Protein AF-A0AB37HTM0-F1 (afdb_monomer)

Organism: NCBI:txid1750

Structure (mmCIF, N/CA/C/O backbone):
data_AF-A0AB37HTM0-F1
#
_entry.id   AF-A0AB37HTM0-F1
#
loop_
_atom_site.group_PDB
_atom_site.id
_atom_site.type_symbol
_atom_site.label_atom_id
_atom_site.label_alt_id
_atom_site.label_comp_id
_atom_site.label_asym_id
_atom_site.label_entity_id
_atom_site.label_seq_id
_atom_site.pdbx_PDB_ins_code
_atom_site.Cartn_x
_atom_site.Cartn_y
_atom_site.Cartn_z
_atom_site.occupancy
_atom_site.B_iso_or_equiv
_atom_site.auth_seq_id
_atom_site.auth_comp_id
_atom_site.auth_asym_id
_atom_site.auth_atom_id
_atom_site.pdbx_PDB_model_num
ATOM 1 N N . MET A 1 1 ? 17.104 1.243 -35.099 1.00 54.41 1 MET A N 1
ATOM 2 C CA . MET A 1 1 ? 17.079 0.557 -33.785 1.00 54.41 1 MET A CA 1
ATOM 3 C C . MET A 1 1 ? 17.351 1.491 -32.599 1.00 54.41 1 MET A C 1
ATOM 5 O O . MET A 1 1 ? 16.660 1.354 -31.604 1.00 54.41 1 MET A O 1
ATOM 9 N N . ALA A 1 2 ? 18.250 2.485 -32.685 1.00 57.56 2 ALA A N 1
ATOM 10 C CA . ALA A 1 2 ? 18.514 3.414 -31.568 1.00 57.56 2 ALA A CA 1
ATOM 11 C C . ALA A 1 2 ? 17.312 4.294 -31.134 1.00 57.56 2 ALA A C 1
ATOM 13 O O . ALA A 1 2 ? 17.146 4.562 -29.949 1.00 57.56 2 ALA A O 1
ATOM 14 N N . GLY A 1 3 ? 16.449 4.717 -32.070 1.00 53.38 3 GLY A N 1
ATOM 15 C CA . GLY A 1 3 ? 15.255 5.520 -31.753 1.00 53.38 3 GLY A CA 1
ATOM 16 C C . GLY A 1 3 ? 14.192 4.753 -30.958 1.00 53.38 3 GLY A C 1
ATOM 17 O O . GLY A 1 3 ? 13.680 5.259 -29.968 1.00 53.38 3 GLY A O 1
ATOM 18 N N . THR A 1 4 ? 13.921 3.503 -31.339 1.00 53.78 4 THR A N 1
ATOM 19 C CA . THR A 1 4 ? 12.966 2.622 -30.648 1.00 53.78 4 THR A CA 1
ATOM 20 C C . THR A 1 4 ? 13.422 2.295 -29.225 1.00 53.78 4 THR A C 1
ATOM 22 O O . THR A 1 4 ? 12.624 2.383 -28.302 1.00 53.78 4 THR A O 1
ATOM 25 N N . VAL A 1 5 ? 14.716 2.008 -29.023 1.00 56.84 5 VAL A N 1
ATOM 26 C CA . VAL A 1 5 ? 15.286 1.746 -27.686 1.00 56.84 5 VAL A CA 1
ATOM 27 C C . VAL A 1 5 ? 15.123 2.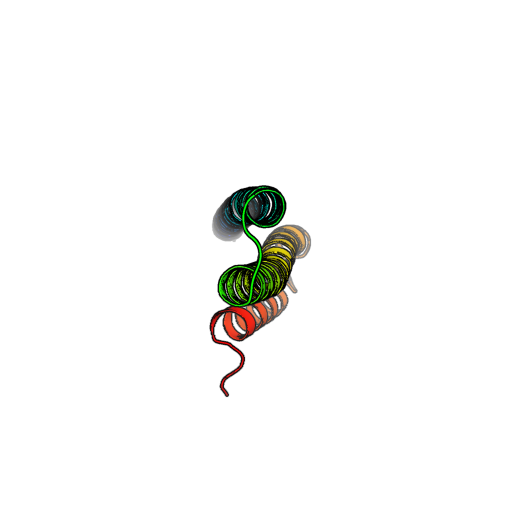956 -26.760 1.00 56.84 5 VAL A C 1
ATOM 29 O O . VAL A 1 5 ? 14.723 2.801 -25.610 1.00 56.84 5 VAL A O 1
ATOM 32 N N . ARG A 1 6 ? 15.355 4.172 -27.272 1.00 57.03 6 ARG A N 1
ATOM 33 C CA . ARG A 1 6 ? 15.219 5.413 -26.495 1.00 57.03 6 ARG A CA 1
ATOM 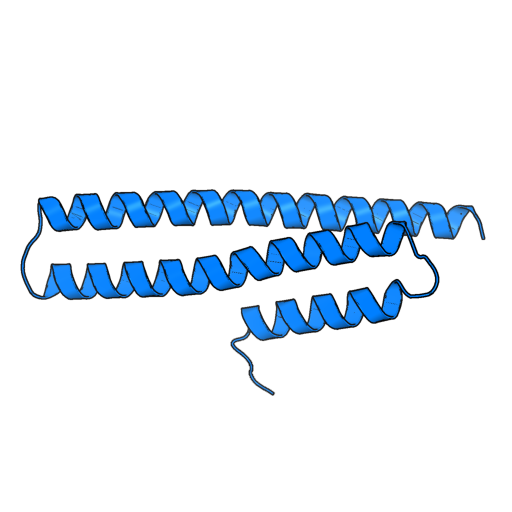34 C C . ARG A 1 6 ? 13.770 5.711 -26.089 1.00 57.03 6 ARG A C 1
ATOM 36 O O . ARG A 1 6 ? 13.539 6.180 -24.980 1.00 57.03 6 ARG A O 1
ATOM 43 N N . ILE A 1 7 ? 12.807 5.436 -26.973 1.00 58.84 7 ILE A N 1
ATOM 44 C CA . ILE A 1 7 ? 11.370 5.603 -26.689 1.00 58.84 7 ILE A CA 1
ATOM 45 C C . ILE A 1 7 ? 10.920 4.616 -25.603 1.00 58.84 7 ILE A C 1
ATOM 47 O O . ILE A 1 7 ? 10.209 5.008 -24.681 1.00 58.84 7 ILE A O 1
ATOM 51 N N . VAL A 1 8 ? 11.380 3.362 -25.674 1.00 64.31 8 VAL A N 1
ATOM 52 C CA . VAL A 1 8 ? 11.065 2.336 -24.668 1.00 64.31 8 VAL A CA 1
ATOM 53 C C . VAL A 1 8 ? 11.650 2.703 -23.302 1.00 64.31 8 VAL A C 1
ATOM 55 O O . VAL A 1 8 ? 10.916 2.676 -22.321 1.00 64.31 8 VAL A O 1
ATOM 58 N N . GLN A 1 9 ? 12.916 3.130 -23.228 1.00 65.44 9 GLN A N 1
ATOM 59 C CA . GLN A 1 9 ? 13.524 3.602 -21.972 1.00 65.44 9 GLN A CA 1
ATOM 60 C C . GLN A 1 9 ? 12.742 4.780 -21.365 1.00 65.44 9 GLN A C 1
ATOM 62 O O . GLN A 1 9 ? 12.329 4.724 -20.212 1.00 65.44 9 GLN A O 1
ATOM 67 N N . GLY A 1 10 ? 12.401 5.799 -22.164 1.00 72.06 10 GLY A N 1
ATOM 68 C CA . GLY A 1 10 ? 11.596 6.929 -21.683 1.00 72.06 10 GLY A CA 1
ATOM 69 C C . GLY A 1 10 ? 10.241 6.521 -21.081 1.00 72.06 10 GLY A C 1
ATOM 70 O O . GLY A 1 10 ? 9.838 7.069 -20.055 1.00 72.06 10 GLY A O 1
ATOM 71 N N . GLY A 1 11 ? 9.560 5.536 -21.677 1.00 77.81 11 GLY A N 1
ATOM 72 C CA . GLY A 1 11 ? 8.302 4.997 -21.151 1.00 77.81 11 GLY A CA 1
ATOM 73 C C . GLY A 1 11 ? 8.468 4.203 -19.850 1.00 77.81 11 GLY A C 1
ATOM 74 O O . GLY A 1 11 ? 7.654 4.350 -18.939 1.00 77.81 11 GLY A O 1
ATOM 75 N N . LEU A 1 12 ? 9.537 3.408 -19.732 1.00 79.19 12 LEU A N 1
ATOM 76 C CA . LEU A 1 12 ? 9.838 2.634 -18.521 1.00 79.19 12 LEU A CA 1
ATOM 77 C C . LEU A 1 12 ? 10.158 3.537 -17.337 1.00 79.19 12 LEU A C 1
ATOM 79 O O . LEU A 1 12 ? 9.606 3.342 -16.253 1.00 79.19 12 LEU A O 1
ATOM 83 N N . LYS A 1 13 ? 10.980 4.567 -17.557 1.00 83.00 13 LYS A N 1
ATOM 84 C CA . LYS A 1 13 ? 11.264 5.574 -16.539 1.00 83.00 13 LYS A CA 1
ATOM 85 C C . LYS A 1 13 ? 9.995 6.275 -16.058 1.00 83.00 13 LYS A C 1
ATOM 87 O O . LYS A 1 13 ? 9.773 6.358 -14.853 1.00 83.00 13 LYS A O 1
ATOM 92 N N . ALA A 1 14 ? 9.150 6.738 -16.981 1.00 85.12 14 ALA A N 1
ATOM 93 C CA . ALA A 1 14 ? 7.896 7.402 -16.629 1.00 85.12 14 ALA A CA 1
ATOM 94 C C . ALA A 1 14 ? 6.962 6.485 -15.818 1.00 85.12 14 ALA A C 1
ATOM 96 O O . ALA A 1 14 ? 6.398 6.916 -14.815 1.00 85.12 14 ALA A O 1
ATOM 97 N N . GLY A 1 15 ? 6.843 5.209 -16.203 1.00 83.00 15 GLY A N 1
ATOM 98 C CA . GLY A 1 15 ? 6.055 4.222 -15.459 1.00 83.00 15 GLY A CA 1
ATOM 99 C C . GLY A 1 15 ? 6.617 3.928 -14.064 1.00 83.00 15 GLY A C 1
ATOM 100 O O . GLY A 1 15 ? 5.859 3.838 -13.098 1.00 83.00 15 GLY A O 1
ATOM 101 N N . SER A 1 16 ? 7.943 3.831 -13.939 1.00 87.94 16 SER A N 1
ATOM 102 C CA . SER A 1 16 ? 8.635 3.685 -12.653 1.00 87.94 16 SER A CA 1
ATOM 103 C C . SER A 1 16 ? 8.344 4.871 -11.733 1.00 87.94 16 SER A C 1
ATOM 105 O O . SER A 1 16 ? 7.972 4.681 -10.577 1.00 87.94 16 SER A O 1
ATOM 107 N N . ASP A 1 17 ? 8.496 6.091 -12.251 1.00 89.06 17 ASP A N 1
ATOM 108 C CA . ASP A 1 17 ? 8.327 7.319 -11.476 1.00 89.06 17 ASP A CA 1
ATOM 109 C C . ASP A 1 17 ? 6.864 7.471 -11.007 1.00 89.06 17 ASP A C 1
ATOM 111 O O . ASP A 1 17 ? 6.630 7.728 -9.827 1.00 89.06 17 ASP A O 1
ATOM 115 N N . ALA A 1 18 ? 5.884 7.184 -11.873 1.00 90.06 18 ALA A N 1
ATOM 116 C CA . ALA A 1 18 ? 4.463 7.166 -11.506 1.00 90.06 18 ALA A CA 1
ATOM 117 C C . ALA A 1 18 ? 4.131 6.088 -10.455 1.00 90.06 18 ALA A C 1
ATOM 119 O O . ALA A 1 18 ? 3.357 6.318 -9.527 1.00 90.06 18 ALA A O 1
ATOM 120 N N . THR A 1 19 ? 4.745 4.906 -10.560 1.00 89.62 19 THR A N 1
ATOM 121 C CA . THR A 1 19 ? 4.563 3.835 -9.567 1.00 89.62 19 THR A CA 1
ATOM 122 C C . THR A 1 19 ? 5.144 4.237 -8.208 1.00 89.62 19 THR A C 1
ATOM 124 O O . THR A 1 19 ? 4.557 3.950 -7.164 1.00 89.62 19 THR A O 1
ATOM 127 N N . LEU A 1 20 ? 6.288 4.924 -8.207 1.00 92.56 20 LEU A N 1
ATOM 128 C CA . LEU A 1 20 ? 6.908 5.439 -6.990 1.00 92.56 20 LEU A CA 1
ATOM 129 C C . LEU A 1 20 ? 6.077 6.564 -6.351 1.00 92.56 20 LEU A C 1
ATOM 131 O O . LEU A 1 20 ? 6.001 6.649 -5.126 1.00 92.56 20 LEU A O 1
ATOM 135 N N . GLU A 1 21 ? 5.436 7.409 -7.155 1.00 93.88 21 GLU A N 1
ATOM 136 C CA . GLU A 1 21 ? 4.485 8.413 -6.670 1.00 93.88 21 GLU A CA 1
ATOM 137 C C . GLU A 1 21 ? 3.297 7.754 -5.957 1.00 93.88 21 GLU A C 1
ATOM 139 O O . GLU A 1 21 ? 3.029 8.081 -4.800 1.00 93.88 21 GLU A O 1
ATOM 144 N N . ALA A 1 22 ? 2.681 6.741 -6.576 1.00 91.31 22 ALA A N 1
ATOM 145 C CA . ALA A 1 22 ? 1.608 5.964 -5.955 1.00 91.31 22 ALA A CA 1
ATOM 146 C C . ALA A 1 22 ? 2.059 5.279 -4.649 1.00 91.31 22 ALA A C 1
ATOM 148 O O . ALA A 1 22 ? 1.323 5.265 -3.662 1.00 91.31 22 ALA A O 1
ATOM 149 N N . TYR A 1 23 ? 3.292 4.757 -4.602 1.00 94.00 23 TYR A N 1
ATOM 150 C CA . TYR A 1 23 ? 3.884 4.227 -3.368 1.00 94.00 23 TYR A CA 1
ATOM 151 C C . TYR A 1 23 ? 3.964 5.293 -2.262 1.00 94.00 23 TYR A C 1
ATOM 153 O O . TYR A 1 23 ? 3.625 5.048 -1.100 1.00 94.00 23 TYR A O 1
ATOM 161 N N . ASN A 1 24 ? 4.411 6.504 -2.595 1.00 95.56 24 ASN A N 1
ATOM 162 C CA . ASN A 1 24 ? 4.530 7.582 -1.616 1.00 95.56 24 ASN A CA 1
ATOM 163 C C . ASN A 1 24 ? 3.155 8.029 -1.096 1.00 95.56 24 ASN A C 1
ATOM 165 O O . ASN A 1 24 ? 3.005 8.258 0.106 1.00 95.56 24 ASN A O 1
ATOM 169 N N . GLU A 1 25 ? 2.149 8.094 -1.969 1.00 95.06 25 GLU A N 1
ATOM 170 C CA . GLU A 1 25 ? 0.768 8.422 -1.605 1.00 95.06 25 GLU A CA 1
ATOM 171 C C . GLU A 1 25 ? 0.174 7.382 -0.643 1.00 95.06 25 GLU A C 1
ATOM 173 O O . GLU A 1 25 ? -0.266 7.724 0.460 1.00 95.06 25 GLU A O 1
ATOM 178 N N . VAL A 1 26 ? 0.251 6.091 -0.992 1.00 93.94 26 VAL A N 1
ATOM 179 C CA . VAL A 1 26 ? -0.235 4.998 -0.131 1.00 93.94 26 VAL A CA 1
ATOM 180 C C . VAL A 1 26 ? 0.517 4.975 1.203 1.00 93.94 26 VAL A C 1
ATOM 182 O O . VAL A 1 26 ? -0.103 4.812 2.255 1.00 93.94 26 VAL A O 1
ATOM 185 N N . SER A 1 27 ? 1.831 5.223 1.201 1.00 96.19 27 SER A N 1
ATOM 186 C CA . SER A 1 27 ? 2.626 5.371 2.431 1.00 96.19 27 SER A CA 1
ATOM 187 C C . SER A 1 27 ? 2.109 6.496 3.334 1.00 96.19 27 SER A C 1
ATOM 189 O O . SER A 1 27 ? 2.095 6.355 4.559 1.00 96.19 27 SER A O 1
ATOM 191 N N . GLY A 1 28 ? 1.692 7.619 2.743 1.00 96.88 28 GLY A N 1
ATOM 192 C CA . GLY A 1 28 ? 1.077 8.736 3.458 1.00 96.88 28 GLY A CA 1
ATOM 193 C C . GLY A 1 28 ? -0.247 8.337 4.106 1.00 96.88 28 GLY A C 1
ATOM 194 O O . GLY A 1 28 ? -0.449 8.580 5.298 1.00 96.88 28 GLY A O 1
ATOM 195 N N . HIS A 1 29 ? -1.112 7.646 3.362 1.00 95.81 29 HIS A N 1
ATOM 196 C CA . HIS A 1 29 ? -2.384 7.149 3.888 1.00 95.81 29 HIS A CA 1
ATOM 197 C C . HIS A 1 29 ? -2.202 6.120 5.007 1.00 95.81 29 HIS A C 1
ATOM 199 O O . HIS A 1 29 ? -2.917 6.195 6.005 1.00 95.81 29 HIS A O 1
ATOM 205 N N . ILE A 1 30 ? -1.226 5.210 4.892 1.00 96.94 30 ILE A N 1
ATOM 206 C CA . ILE A 1 30 ? -0.897 4.238 5.948 1.00 96.94 30 ILE A CA 1
ATOM 207 C C . ILE A 1 30 ? -0.611 4.953 7.268 1.00 96.94 30 ILE A C 1
ATOM 209 O O . ILE A 1 30 ? -1.231 4.646 8.286 1.00 96.94 30 ILE A O 1
ATOM 213 N N . LYS A 1 31 ? 0.272 5.957 7.236 1.00 96.81 31 LYS A N 1
ATOM 214 C CA . LYS A 1 31 ? 0.609 6.762 8.418 1.00 96.81 31 LYS A CA 1
ATOM 215 C C . LYS A 1 31 ? -0.606 7.513 8.965 1.00 96.81 31 LYS A C 1
ATOM 217 O O . LYS A 1 31 ? -0.791 7.575 10.177 1.00 96.81 31 LYS A O 1
ATOM 222 N N . GLY A 1 32 ? -1.439 8.068 8.082 1.00 96.62 32 GLY A N 1
ATOM 223 C CA . GLY A 1 32 ? -2.644 8.805 8.463 1.00 96.62 32 GLY A CA 1
ATOM 224 C C . GLY A 1 32 ? -3.680 7.938 9.182 1.00 96.62 32 GLY A C 1
ATOM 225 O O . GLY A 1 32 ? -4.217 8.349 10.213 1.00 96.62 32 GLY A O 1
ATOM 226 N N . VAL A 1 33 ? -3.938 6.728 8.679 1.00 95.50 33 VAL A N 1
ATOM 227 C CA . VAL A 1 33 ? -4.869 5.784 9.316 1.00 95.50 33 VAL A CA 1
ATOM 228 C C . VAL A 1 33 ? -4.294 5.233 10.615 1.00 95.50 33 VAL A C 1
ATOM 230 O O . VAL A 1 33 ? -5.035 5.146 11.590 1.00 95.50 33 VAL A O 1
ATOM 233 N N . ASP A 1 34 ? -2.996 4.922 10.674 1.00 95.69 34 ASP A N 1
ATOM 234 C CA . ASP A 1 34 ? -2.362 4.449 11.909 1.00 95.69 34 ASP A CA 1
ATOM 235 C C . ASP A 1 34 ? -2.475 5.484 13.038 1.00 95.69 34 ASP A C 1
ATOM 237 O O . ASP A 1 34 ? -2.962 5.167 14.125 1.00 95.69 34 ASP A O 1
ATOM 241 N N . ALA A 1 35 ? -2.170 6.752 12.743 1.00 95.06 35 ALA A N 1
ATOM 242 C CA . ALA A 1 35 ? -2.338 7.849 13.694 1.00 95.06 35 ALA A CA 1
ATOM 243 C C . ALA A 1 35 ? -3.809 8.044 14.109 1.00 95.06 35 ALA A C 1
ATOM 245 O O . ALA A 1 35 ? -4.111 8.212 15.292 1.00 95.06 35 ALA A O 1
ATOM 246 N N . SER A 1 36 ? -4.735 7.996 13.145 1.00 91.81 36 SER A N 1
ATOM 247 C CA . SER A 1 36 ? -6.171 8.194 13.391 1.00 91.81 36 SER A CA 1
ATOM 248 C C . SER A 1 36 ? -6.777 7.071 14.238 1.00 91.81 36 SER A C 1
ATOM 250 O O . SER A 1 36 ? -7.612 7.326 15.104 1.00 91.81 36 SER A O 1
ATOM 252 N N . LYS A 1 37 ? -6.333 5.829 14.023 1.00 93.44 37 LYS A N 1
ATOM 253 C CA . LYS A 1 37 ? -6.721 4.648 14.801 1.00 93.44 37 LYS A CA 1
ATOM 254 C C . LYS A 1 37 ? -6.289 4.785 16.265 1.00 93.44 37 LYS A C 1
ATOM 256 O O . LYS A 1 37 ? -7.104 4.551 17.157 1.00 93.44 37 LYS A O 1
ATOM 261 N N . GLU A 1 3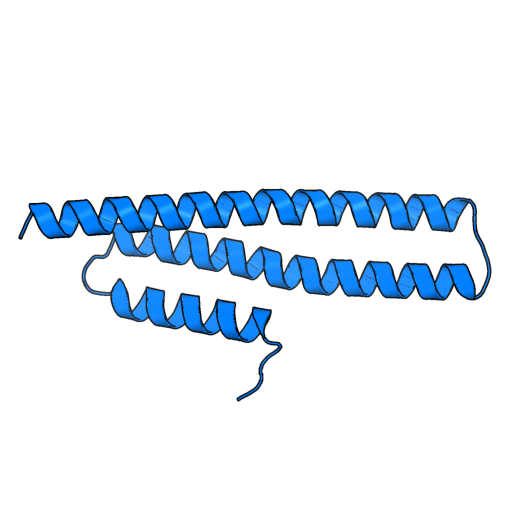8 ? -5.044 5.189 16.521 1.00 91.62 38 GLU A N 1
ATOM 262 C CA . GLU A 1 38 ? -4.550 5.404 17.891 1.00 91.62 38 GLU A CA 1
ATOM 263 C C . GLU A 1 38 ? -5.276 6.571 18.584 1.00 91.62 38 GLU A C 1
ATOM 265 O O . GLU A 1 38 ? -5.706 6.445 19.732 1.00 91.62 38 GLU A O 1
ATOM 270 N N . ALA A 1 39 ? -5.515 7.678 17.869 1.00 90.56 39 ALA A N 1
ATOM 271 C CA . ALA A 1 39 ? -6.271 8.814 18.397 1.00 90.56 39 ALA A CA 1
ATOM 272 C C . ALA A 1 39 ? -7.724 8.444 18.754 1.00 90.56 39 ALA A C 1
ATOM 274 O O . ALA A 1 39 ? -8.222 8.837 19.810 1.00 90.56 39 ALA A O 1
ATOM 275 N N . ALA A 1 40 ? -8.397 7.653 17.913 1.00 87.88 40 ALA A N 1
ATOM 276 C CA . ALA A 1 40 ? -9.756 7.190 18.178 1.00 87.88 40 ALA A CA 1
ATOM 277 C C . ALA A 1 40 ? -9.824 6.290 19.421 1.00 87.88 40 ALA A C 1
ATOM 279 O O . ALA A 1 40 ? -10.703 6.469 20.266 1.00 87.88 40 ALA A O 1
ATOM 280 N N . ARG A 1 41 ? -8.862 5.370 19.586 1.00 86.38 41 ARG A N 1
ATOM 281 C CA . ARG A 1 41 ? -8.805 4.456 20.740 1.00 86.38 41 ARG A CA 1
ATOM 282 C C . ARG A 1 41 ? -8.579 5.186 22.068 1.00 86.38 41 ARG A C 1
ATOM 284 O O . ARG A 1 41 ? -9.033 4.709 23.105 1.00 86.38 41 ARG A O 1
ATOM 291 N N . ALA A 1 42 ? -7.921 6.346 22.049 1.00 87.81 42 ALA A N 1
ATOM 292 C CA . ALA A 1 42 ? -7.695 7.144 23.252 1.00 87.81 42 ALA A CA 1
ATOM 293 C C . ALA A 1 42 ? -8.993 7.726 23.848 1.00 87.81 42 ALA A C 1
ATOM 295 O O . ALA A 1 42 ? -9.096 7.862 25.066 1.00 87.81 42 ALA A O 1
ATOM 296 N N . GLY A 1 43 ? -9.980 8.062 23.007 1.00 86.75 43 GLY A N 1
ATOM 297 C CA . GLY A 1 43 ? -11.231 8.711 23.426 1.00 86.75 43 GLY A CA 1
ATOM 298 C C . GLY A 1 43 ? -12.482 7.832 23.352 1.00 86.75 43 GLY A C 1
ATOM 299 O O . GLY A 1 43 ? -13.510 8.190 23.924 1.00 86.75 43 GLY A O 1
ATOM 300 N N . TRP A 1 44 ? -12.419 6.693 22.662 1.00 88.50 44 TRP A N 1
ATOM 301 C CA . TRP A 1 44 ? -13.562 5.814 22.433 1.00 88.50 44 TRP A CA 1
ATOM 302 C C . TRP A 1 44 ? -13.238 4.386 22.871 1.00 88.50 44 TRP A C 1
ATOM 304 O O . TRP A 1 44 ? -12.329 3.752 22.338 1.00 88.50 44 TRP A O 1
ATOM 314 N N . GLN A 1 45 ? -13.996 3.868 23.839 1.00 87.75 45 GLN A N 1
ATOM 315 C CA . GLN A 1 45 ? -13.865 2.503 24.359 1.00 87.75 45 GLN A CA 1
ATOM 316 C C . GLN A 1 45 ? -15.145 1.690 24.121 1.00 87.75 45 GLN A C 1
ATOM 318 O O . GLN A 1 45 ? -16.229 2.248 23.946 1.00 87.75 45 GLN A O 1
ATOM 323 N N . GLY A 1 46 ? -15.016 0.362 24.132 1.00 90.31 46 GLY A N 1
ATOM 324 C CA . GLY A 1 46 ? -16.114 -0.588 23.941 1.00 90.31 46 GLY A CA 1
ATOM 325 C C . GLY A 1 46 ? -16.065 -1.309 22.592 1.00 90.31 46 GLY A C 1
ATOM 326 O O . GLY A 1 46 ? -15.213 -1.036 21.750 1.00 90.31 46 GLY A O 1
ATOM 327 N N . GLN A 1 47 ? -17.015 -2.221 22.373 1.00 89.25 47 GLN A N 1
ATOM 328 C CA . GLN A 1 47 ? -17.000 -3.165 21.243 1.00 89.25 47 GLN A CA 1
ATOM 329 C C . GLN A 1 47 ? -16.938 -2.492 19.860 1.00 89.25 47 GLN A C 1
ATOM 331 O O . GLN A 1 47 ? -16.296 -3.013 18.951 1.00 89.25 47 GLN A O 1
ATOM 336 N N . GLY A 1 48 ? -17.564 -1.320 19.696 1.00 87.31 48 GLY A N 1
ATOM 337 C CA . GLY A 1 48 ? -17.479 -0.549 18.450 1.00 87.31 48 GLY A CA 1
ATOM 338 C C . GLY A 1 48 ? -16.073 -0.003 18.172 1.00 87.31 48 GLY A C 1
ATOM 339 O O . GLY A 1 48 ? -15.615 -0.050 17.032 1.00 87.31 48 GLY A O 1
ATOM 340 N N . SER A 1 49 ? -15.368 0.442 19.217 1.00 90.69 49 SER A N 1
ATOM 341 C CA . SER A 1 49 ? -13.980 0.906 19.118 1.00 90.69 49 SER A CA 1
ATOM 342 C C . SER A 1 49 ? -13.034 -0.244 18.770 1.00 90.69 49 SER A C 1
ATOM 344 O O . SER A 1 49 ? -12.196 -0.107 17.881 1.00 90.69 49 SER A O 1
ATOM 346 N N . ASP A 1 50 ? -13.217 -1.418 19.383 1.00 92.06 50 ASP A N 1
ATOM 347 C CA . ASP A 1 50 ? -12.401 -2.597 19.070 1.00 92.06 50 ASP A CA 1
ATOM 348 C C . ASP A 1 50 ? -12.607 -3.081 17.626 1.00 92.06 50 ASP A C 1
ATOM 350 O O . ASP A 1 50 ? -11.637 -3.403 16.937 1.00 92.06 50 ASP A O 1
ATOM 354 N N . ALA A 1 51 ? -13.849 -3.068 17.127 1.00 92.94 51 ALA A N 1
ATOM 355 C CA . ALA A 1 51 ? -14.146 -3.404 15.736 1.00 92.94 51 ALA A CA 1
ATOM 356 C C . ALA A 1 51 ? -13.520 -2.402 14.749 1.00 92.94 51 ALA A C 1
ATOM 358 O O . ALA A 1 51 ? -12.919 -2.813 13.755 1.00 92.94 51 ALA A O 1
ATOM 359 N N . MET A 1 52 ? -13.604 -1.095 15.035 1.00 92.88 52 MET A N 1
ATOM 360 C CA . MET A 1 52 ? -12.934 -0.065 14.235 1.00 92.88 52 MET A CA 1
ATOM 361 C C . MET A 1 52 ? -11.414 -0.265 14.243 1.00 92.88 52 MET A C 1
ATOM 363 O O . MET A 1 52 ? -10.778 -0.196 13.192 1.00 92.88 52 MET A O 1
ATOM 367 N N . TYR A 1 53 ? -10.828 -0.535 15.411 1.00 94.06 53 TYR A N 1
ATOM 368 C CA . TYR A 1 53 ? -9.392 -0.752 15.556 1.00 94.06 53 TYR A CA 1
ATOM 369 C C . TYR A 1 53 ? -8.921 -1.952 14.727 1.00 94.06 53 TYR A C 1
ATOM 371 O O . TYR A 1 53 ? -7.948 -1.844 13.980 1.00 94.06 53 TYR A O 1
ATOM 379 N N . ALA A 1 54 ? -9.649 -3.070 14.793 1.00 94.50 54 ALA A N 1
ATOM 380 C CA . ALA A 1 54 ? -9.367 -4.260 13.996 1.00 94.50 54 ALA A CA 1
ATOM 381 C C . ALA A 1 54 ? -9.494 -3.993 12.487 1.00 94.50 54 ALA A C 1
ATOM 383 O O . ALA A 1 54 ? -8.633 -4.411 11.712 1.00 94.50 54 ALA A O 1
ATOM 384 N N . ALA A 1 55 ? -10.523 -3.252 12.063 1.00 95.06 55 ALA A N 1
ATOM 385 C CA . ALA A 1 55 ? -10.697 -2.869 10.664 1.00 95.06 55 ALA A CA 1
ATOM 386 C C . ALA A 1 55 ? -9.553 -1.969 10.167 1.00 95.06 55 ALA A C 1
ATOM 388 O O . ALA A 1 55 ? -9.020 -2.195 9.080 1.00 95.06 55 ALA A O 1
ATOM 389 N N . ALA A 1 56 ? -9.130 -0.992 10.974 1.00 95.31 56 ALA A N 1
ATOM 390 C CA . ALA A 1 56 ? -8.002 -0.123 10.653 1.00 95.31 56 ALA A CA 1
ATOM 391 C C . ALA A 1 56 ? -6.685 -0.908 10.568 1.00 95.31 56 ALA A C 1
ATOM 393 O O . ALA A 1 56 ? -5.917 -0.707 9.632 1.00 95.31 56 ALA A O 1
ATOM 394 N N . MET A 1 57 ? -6.442 -1.843 11.492 1.00 96.62 57 MET A N 1
ATOM 395 C CA . MET A 1 57 ? -5.280 -2.735 11.428 1.00 96.62 57 MET A CA 1
ATOM 396 C C . MET A 1 57 ? -5.267 -3.583 10.155 1.00 96.62 57 MET A C 1
ATOM 398 O O . MET A 1 57 ? -4.243 -3.646 9.477 1.00 96.62 57 MET A O 1
ATOM 402 N N . LEU A 1 58 ? -6.399 -4.204 9.810 1.00 95.88 58 LEU A N 1
ATOM 403 C CA . LEU A 1 58 ? -6.514 -5.003 8.592 1.00 95.88 58 LEU A CA 1
ATOM 404 C C . LEU A 1 58 ? -6.268 -4.147 7.346 1.00 95.88 58 LEU A C 1
ATOM 406 O O . LEU A 1 58 ? -5.553 -4.563 6.435 1.00 95.88 58 LEU A O 1
ATOM 410 N N . TRP A 1 59 ? -6.825 -2.936 7.309 1.00 95.62 59 TRP A N 1
ATOM 411 C CA . TRP A 1 59 ? -6.581 -2.002 6.217 1.00 95.62 59 TRP A CA 1
ATOM 412 C C . TRP A 1 59 ? -5.091 -1.640 6.107 1.00 95.62 59 TRP A C 1
ATOM 414 O O . TRP A 1 59 ? -4.539 -1.722 5.012 1.00 95.62 59 TRP A O 1
ATOM 424 N N . ILE A 1 60 ? -4.415 -1.331 7.224 1.00 96.31 60 ILE A N 1
ATOM 425 C CA . ILE A 1 60 ? -2.973 -1.019 7.253 1.00 96.31 60 ILE A CA 1
ATOM 426 C C . ILE A 1 60 ? -2.150 -2.197 6.719 1.00 96.31 60 ILE A C 1
ATOM 428 O O . ILE A 1 60 ? -1.230 -1.996 5.923 1.00 96.31 60 ILE A O 1
ATOM 432 N N . GLU A 1 61 ? -2.481 -3.425 7.118 1.00 95.50 61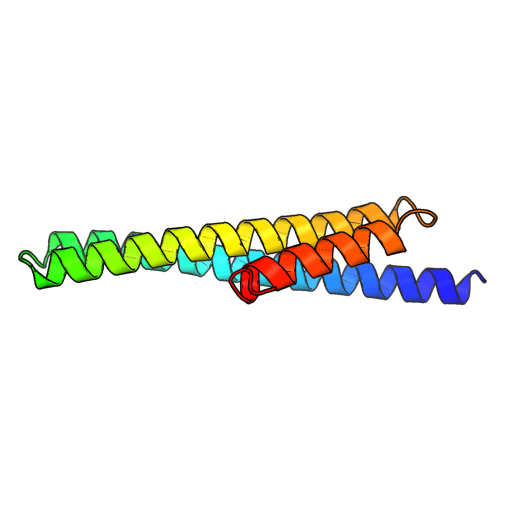 GLU A N 1
ATOM 433 C CA . GLU A 1 61 ? -1.809 -4.640 6.649 1.00 95.50 61 GLU A CA 1
ATOM 434 C C . GLU A 1 61 ? -1.921 -4.781 5.122 1.00 95.50 61 GLU A C 1
ATOM 436 O O . GLU A 1 61 ? -0.910 -4.930 4.428 1.00 95.50 61 GLU A O 1
ATOM 441 N N . LYS A 1 62 ? -3.143 -4.686 4.578 1.00 92.88 62 LYS A N 1
ATOM 442 C CA . LYS A 1 62 ? -3.375 -4.818 3.131 1.00 92.88 62 LYS A CA 1
ATOM 443 C C . LYS A 1 62 ? -2.751 -3.669 2.344 1.00 92.88 62 LYS A C 1
ATOM 445 O O . LYS A 1 62 ? -2.125 -3.917 1.314 1.00 92.88 62 LYS A O 1
ATOM 450 N N . ALA A 1 63 ? -2.850 -2.441 2.847 1.00 93.69 63 ALA A N 1
ATOM 451 C CA . ALA A 1 63 ? -2.219 -1.276 2.241 1.00 93.69 63 ALA A CA 1
ATOM 452 C C . ALA A 1 63 ? -0.692 -1.423 2.214 1.00 93.69 63 ALA A C 1
ATOM 454 O O . ALA A 1 63 ? -0.080 -1.168 1.184 1.00 93.69 63 ALA A O 1
ATOM 455 N N . THR A 1 64 ? -0.072 -1.919 3.288 1.00 94.81 64 THR A N 1
ATOM 456 C CA . THR A 1 64 ? 1.379 -2.172 3.339 1.00 94.81 64 THR A CA 1
ATOM 457 C C . THR A 1 64 ? 1.800 -3.229 2.316 1.00 94.81 64 THR A C 1
ATOM 459 O O . THR A 1 64 ? 2.796 -3.054 1.612 1.00 94.81 64 THR A O 1
ATOM 462 N N . ALA A 1 65 ? 1.027 -4.311 2.179 1.00 90.50 65 ALA A N 1
ATOM 463 C CA . ALA A 1 65 ? 1.293 -5.343 1.180 1.00 90.50 65 ALA A CA 1
ATOM 464 C C . ALA A 1 65 ? 1.198 -4.796 -0.257 1.00 90.50 65 ALA A C 1
ATOM 466 O O . ALA A 1 65 ? 2.083 -5.066 -1.076 1.00 90.50 65 ALA A O 1
ATOM 467 N N . LEU A 1 66 ? 0.171 -3.993 -0.555 1.00 90.19 66 LEU A N 1
ATOM 468 C CA . LEU A 1 66 ? 0.039 -3.291 -1.834 1.00 90.19 66 LEU A CA 1
ATOM 469 C C . LEU A 1 66 ? 1.236 -2.367 -2.074 1.00 90.19 66 LEU A C 1
ATOM 471 O O . LEU A 1 66 ? 1.883 -2.453 -3.113 1.00 90.19 66 LEU A O 1
ATOM 475 N N . ASN A 1 67 ? 1.576 -1.549 -1.085 1.00 93.75 67 ASN A N 1
ATOM 476 C CA . ASN A 1 67 ? 2.637 -0.558 -1.171 1.00 93.75 67 ASN A CA 1
ATOM 477 C C . ASN A 1 67 ? 4.002 -1.195 -1.488 1.00 93.75 67 ASN A C 1
ATOM 479 O O . ASN A 1 67 ? 4.704 -0.770 -2.402 1.00 93.75 67 ASN A O 1
ATOM 483 N N . ASN A 1 68 ? 4.335 -2.309 -0.830 1.00 90.56 68 ASN A N 1
ATOM 484 C CA . ASN A 1 68 ? 5.544 -3.081 -1.138 1.00 90.56 68 ASN A CA 1
ATOM 485 C C . ASN A 1 68 ? 5.547 -3.641 -2.573 1.00 90.56 68 ASN A C 1
ATOM 487 O O . ASN A 1 68 ? 6.607 -3.836 -3.165 1.00 90.56 68 ASN A O 1
ATOM 491 N N . SER A 1 69 ? 4.369 -3.908 -3.140 1.00 89.88 69 SER A N 1
ATOM 492 C CA . SER A 1 69 ? 4.225 -4.376 -4.527 1.00 89.88 69 SER A CA 1
ATOM 493 C C . SER A 1 69 ? 4.493 -3.261 -5.527 1.00 89.88 69 SER A C 1
ATOM 495 O O . SER A 1 69 ? 5.160 -3.503 -6.528 1.00 89.88 69 SER A O 1
ATOM 497 N N . LEU A 1 70 ? 4.013 -2.048 -5.236 1.00 90.25 70 LEU A N 1
ATOM 498 C CA . LEU A 1 70 ? 4.298 -0.856 -6.033 1.00 90.25 70 LEU A CA 1
ATOM 499 C C . LEU A 1 70 ? 5.801 -0.568 -6.043 1.00 90.25 70 LEU A C 1
ATOM 501 O O . LEU A 1 70 ? 6.385 -0.399 -7.110 1.00 90.25 70 LEU A O 1
ATOM 505 N N . LEU A 1 71 ? 6.454 -0.614 -4.879 1.00 91.38 71 LEU A N 1
ATOM 506 C CA . LEU A 1 71 ? 7.902 -0.426 -4.796 1.00 91.38 71 LEU A CA 1
ATOM 507 C C . LEU A 1 71 ? 8.660 -1.458 -5.647 1.00 91.38 71 LEU A C 1
ATOM 509 O O . LEU A 1 71 ? 9.473 -1.084 -6.490 1.00 91.38 71 LEU A O 1
ATOM 513 N N . GLY A 1 72 ? 8.324 -2.745 -5.503 1.00 87.88 72 GLY A N 1
ATOM 514 C CA . GLY A 1 72 ? 8.932 -3.811 -6.302 1.00 87.88 72 GLY A CA 1
ATOM 515 C C . GLY A 1 72 ? 8.673 -3.676 -7.808 1.00 87.88 72 GLY A C 1
ATOM 516 O O . GLY A 1 72 ? 9.554 -3.984 -8.610 1.00 87.88 72 GLY A O 1
ATOM 517 N N . PHE A 1 73 ? 7.497 -3.185 -8.210 1.00 87.00 73 PHE A N 1
ATOM 518 C CA . PHE A 1 73 ? 7.184 -2.921 -9.616 1.00 87.00 73 PHE A CA 1
ATOM 519 C C . PHE A 1 73 ? 8.009 -1.751 -10.174 1.00 87.00 73 PHE A C 1
ATOM 521 O O . PHE A 1 73 ? 8.598 -1.886 -11.245 1.00 87.00 73 PHE A O 1
ATOM 528 N N . SER A 1 74 ? 8.142 -0.648 -9.426 1.00 88.38 74 SER A N 1
ATOM 529 C CA . SER A 1 74 ? 9.039 0.466 -9.774 1.00 88.38 74 SER A CA 1
ATOM 530 C C . SER A 1 74 ? 10.483 -0.018 -9.955 1.00 88.38 74 SER A C 1
ATOM 532 O O . SER A 1 74 ? 11.127 0.301 -10.955 1.00 88.38 74 SER A O 1
ATOM 534 N N . ASP A 1 75 ? 10.992 -0.822 -9.020 1.00 87.38 75 ASP A N 1
ATOM 535 C CA . ASP A 1 75 ? 12.368 -1.324 -9.076 1.00 87.38 75 ASP A CA 1
ATOM 536 C C . ASP A 1 75 ? 12.595 -2.270 -10.263 1.00 87.38 75 ASP A C 1
ATOM 538 O O . ASP A 1 75 ? 13.641 -2.205 -10.910 1.00 87.38 75 ASP A O 1
ATOM 542 N N . ALA A 1 76 ? 11.601 -3.095 -10.612 1.00 84.31 76 ALA A N 1
ATOM 543 C CA . ALA A 1 76 ? 11.648 -3.943 -11.802 1.00 84.31 76 ALA A CA 1
ATOM 544 C C . ALA A 1 76 ? 11.709 -3.117 -13.100 1.00 84.31 76 ALA A C 1
ATOM 546 O O . ALA A 1 76 ? 12.505 -3.432 -13.988 1.00 84.31 76 ALA A O 1
ATOM 547 N N . LEU A 1 77 ? 10.921 -2.038 -13.192 1.00 84.88 77 LEU A N 1
ATOM 548 C CA . LEU A 1 77 ? 10.943 -1.120 -14.336 1.00 84.88 77 LEU A CA 1
ATOM 549 C C . LEU A 1 77 ? 12.306 -0.416 -14.474 1.00 84.88 77 LEU A C 1
ATOM 551 O O . LEU A 1 77 ? 12.847 -0.341 -15.577 1.00 84.88 77 LEU A O 1
ATOM 555 N N . LYS A 1 78 ? 12.909 0.028 -13.360 1.00 82.69 78 LYS A N 1
ATOM 556 C CA . LYS A 1 78 ? 14.255 0.639 -13.350 1.00 82.69 78 LYS A CA 1
ATOM 557 C C . LYS A 1 78 ? 15.356 -0.359 -13.704 1.00 82.69 78 LYS A C 1
ATOM 559 O O . LYS A 1 78 ? 16.239 -0.055 -14.502 1.00 82.69 78 LYS A O 1
ATOM 564 N N . GLY A 1 79 ? 15.317 -1.561 -13.126 1.00 72.31 79 GLY A N 1
ATOM 565 C CA . GLY A 1 79 ? 16.322 -2.603 -13.361 1.00 72.31 79 GLY A CA 1
ATOM 566 C C . GLY A 1 79 ? 16.364 -3.076 -14.817 1.00 72.31 79 GLY A C 1
ATOM 567 O O . GLY A 1 79 ? 17.424 -3.428 -15.336 1.00 72.31 79 GLY A O 1
ATOM 568 N N . SER A 1 80 ? 15.228 -3.017 -15.508 1.00 65.00 80 SER A N 1
ATOM 569 C CA . SER A 1 80 ? 15.118 -3.339 -16.928 1.00 65.00 80 SER A CA 1
ATOM 570 C C . SER A 1 80 ? 15.770 -2.304 -17.857 1.00 65.00 80 SER A C 1
ATOM 572 O O . SER A 1 80 ? 16.286 -2.681 -18.911 1.00 65.00 80 SER A O 1
ATOM 574 N N . GLU A 1 81 ? 15.798 -1.013 -17.498 1.00 62.28 81 GLU A N 1
ATOM 575 C CA . GLU A 1 81 ? 16.523 -0.003 -18.291 1.00 62.28 81 GLU A CA 1
ATOM 576 C C . GLU A 1 81 ? 18.025 -0.316 -18.386 1.00 62.28 81 GLU A C 1
ATOM 578 O O . GLU A 1 81 ? 18.655 -0.003 -19.400 1.00 62.28 81 GLU A O 1
ATOM 583 N N . ALA A 1 82 ? 18.579 -0.972 -17.360 1.00 61.28 82 ALA A N 1
ATOM 584 C CA . ALA A 1 82 ? 19.986 -1.355 -17.290 1.00 61.28 82 ALA A CA 1
ATOM 585 C C . ALA A 1 82 ? 20.325 -2.644 -18.071 1.00 61.28 82 ALA A C 1
ATOM 587 O O . ALA A 1 82 ? 21.471 -2.800 -18.487 1.00 61.28 82 ALA A O 1
ATOM 588 N N . ASN A 1 83 ? 19.357 -3.545 -18.311 1.00 57.69 83 ASN A N 1
ATOM 589 C CA . ASN A 1 83 ? 19.565 -4.874 -18.917 1.00 57.69 83 ASN A CA 1
ATOM 590 C C . ASN A 1 83 ? 18.537 -5.177 -20.031 1.00 57.69 83 ASN A C 1
ATOM 592 O O . ASN A 1 83 ? 17.621 -5.989 -19.875 1.00 57.69 83 ASN A O 1
ATOM 596 N N . SER A 1 84 ? 18.717 -4.563 -21.202 1.00 55.38 84 SER A N 1
ATOM 597 C CA . SER A 1 84 ? 17.753 -4.581 -22.319 1.00 55.38 84 SER A CA 1
ATOM 598 C C . SER A 1 84 ? 17.427 -5.960 -22.932 1.00 55.38 84 SER A C 1
ATOM 600 O O . SER A 1 84 ? 16.468 -6.057 -23.691 1.00 55.38 84 SER A O 1
ATOM 602 N N . GLY A 1 85 ? 18.156 -7.034 -22.600 1.00 59.16 85 GLY A N 1
ATOM 603 C CA . GLY A 1 85 ? 17.881 -8.402 -23.078 1.00 59.16 85 GLY A CA 1
ATOM 604 C C . GLY A 1 85 ? 16.949 -9.255 -22.195 1.00 59.16 85 GLY A C 1
ATOM 605 O O . GLY A 1 85 ? 16.365 -10.211 -22.693 1.00 59.16 85 GLY A O 1
ATOM 606 N N . GLN A 1 86 ? 16.790 -8.931 -20.903 1.00 60.53 86 GLN A N 1
ATOM 607 C CA . GLN A 1 86 ? 15.907 -9.651 -19.950 1.00 60.53 86 GLN A CA 1
ATOM 608 C C . GLN A 1 86 ? 14.724 -8.799 -19.449 1.00 60.53 86 GLN A C 1
ATOM 610 O O . GLN A 1 86 ? 13.897 -9.255 -18.652 1.00 60.53 86 GLN A O 1
ATOM 615 N N . ALA A 1 87 ? 14.647 -7.567 -19.944 1.00 63.72 87 ALA A N 1
ATOM 616 C CA . ALA A 1 87 ? 13.639 -6.559 -19.659 1.00 63.72 87 ALA A CA 1
ATOM 617 C C . ALA A 1 87 ? 12.195 -7.090 -19.700 1.00 63.72 87 ALA A C 1
ATOM 619 O O . ALA A 1 87 ? 11.443 -6.991 -18.733 1.00 63.72 87 ALA A O 1
ATOM 620 N N . GLU A 1 88 ? 11.814 -7.710 -20.816 1.00 63.06 88 GLU A N 1
ATOM 621 C CA . GLU A 1 88 ? 10.419 -8.045 -21.125 1.00 63.06 88 GLU A CA 1
ATOM 622 C C . GLU A 1 88 ? 9.849 -9.165 -20.235 1.00 63.06 88 GLU A C 1
ATOM 624 O O . GLU A 1 88 ? 8.711 -9.084 -19.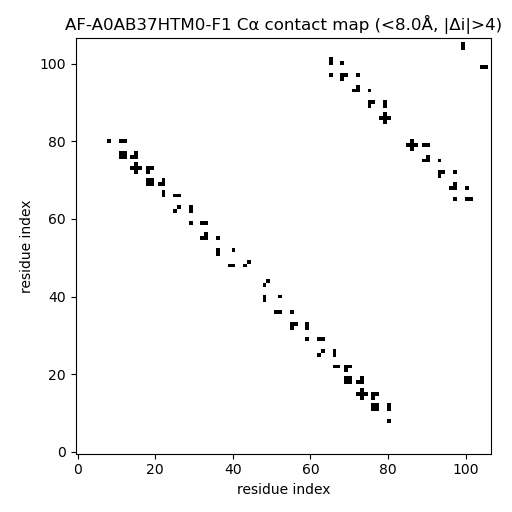759 1.00 63.06 88 GLU A O 1
ATOM 629 N N . VAL A 1 89 ? 10.672 -10.173 -19.925 1.00 67.31 89 VAL A N 1
ATOM 630 C CA . VAL A 1 89 ? 10.320 -11.262 -18.995 1.00 67.31 89 VAL A CA 1
ATOM 631 C C . VAL A 1 89 ? 10.163 -10.722 -17.573 1.00 67.31 89 VAL A C 1
ATOM 633 O O . VAL A 1 89 ? 9.200 -11.057 -16.881 1.00 67.31 89 VAL A O 1
ATOM 636 N N . THR A 1 90 ? 11.078 -9.844 -17.155 1.00 69.75 90 THR A N 1
ATOM 637 C CA . THR A 1 90 ? 11.053 -9.224 -15.824 1.00 69.75 90 THR A CA 1
ATOM 638 C C . THR A 1 90 ? 9.808 -8.350 -15.646 1.00 69.75 90 THR A C 1
ATOM 640 O O . THR A 1 90 ? 9.140 -8.444 -14.617 1.00 69.75 90 THR A O 1
ATOM 643 N N . HIS A 1 91 ? 9.428 -7.571 -16.665 1.00 71.06 91 HIS A N 1
ATOM 644 C CA . HIS A 1 91 ? 8.215 -6.748 -16.635 1.00 71.06 91 HIS A CA 1
ATOM 645 C C . HIS A 1 91 ? 6.938 -7.564 -16.556 1.00 71.06 91 HIS A C 1
ATOM 647 O O . HIS A 1 91 ? 6.078 -7.270 -15.730 1.00 71.06 91 HIS A O 1
ATOM 653 N N . SER A 1 92 ? 6.822 -8.594 -17.392 1.00 72.94 92 SER A N 1
ATOM 654 C CA . SER A 1 92 ? 5.629 -9.438 -17.423 1.00 72.94 92 SER A CA 1
ATOM 655 C C . SER A 1 92 ? 5.416 -10.111 -16.066 1.00 72.94 92 SER A C 1
ATOM 657 O O . SER A 1 92 ? 4.313 -10.093 -15.525 1.00 72.94 92 SER A O 1
ATOM 659 N N . ALA A 1 93 ? 6.489 -10.622 -15.454 1.00 80.56 93 ALA A N 1
ATOM 660 C CA . ALA A 1 93 ? 6.430 -11.203 -14.117 1.00 80.56 93 ALA A CA 1
ATOM 661 C C . ALA A 1 93 ? 6.075 -10.166 -13.036 1.00 80.56 93 ALA A C 1
ATOM 663 O O . ALA A 1 93 ? 5.263 -10.450 -12.155 1.00 80.56 93 ALA A O 1
ATOM 664 N N . ALA A 1 94 ? 6.661 -8.967 -13.088 1.00 78.62 94 ALA A N 1
ATOM 665 C CA . ALA A 1 94 ? 6.383 -7.910 -12.119 1.00 78.62 94 ALA A CA 1
ATOM 666 C C . ALA A 1 94 ? 4.929 -7.415 -12.214 1.00 78.62 94 ALA A C 1
ATOM 668 O O . ALA A 1 94 ? 4.264 -7.273 -11.188 1.00 78.62 94 ALA A O 1
ATOM 669 N N . PHE A 1 95 ? 4.411 -7.245 -13.433 1.00 81.62 95 PHE A N 1
ATOM 670 C CA . PHE A 1 95 ? 3.022 -6.867 -13.682 1.00 81.62 95 PHE A CA 1
ATOM 671 C C . PHE A 1 95 ? 2.046 -7.939 -13.187 1.00 81.62 95 PHE A C 1
ATOM 673 O O . PHE A 1 95 ? 1.139 -7.625 -12.424 1.00 81.62 95 PHE A O 1
ATOM 680 N N . LEU A 1 96 ? 2.279 -9.214 -13.520 1.00 81.81 96 LEU A N 1
ATOM 681 C CA . LEU A 1 96 ? 1.447 -10.328 -13.045 1.00 81.81 96 LEU A CA 1
ATOM 682 C C . LEU A 1 96 ? 1.444 -10.440 -11.514 1.00 81.81 96 LEU A C 1
ATOM 684 O O . LEU A 1 96 ? 0.427 -10.776 -10.911 1.00 81.81 96 LEU A O 1
ATOM 688 N N . ASN A 1 97 ? 2.577 -10.170 -10.862 1.00 82.25 97 ASN A N 1
ATOM 689 C CA . ASN A 1 97 ? 2.653 -10.165 -9.402 1.00 82.25 97 ASN A CA 1
ATOM 690 C C . ASN A 1 97 ? 1.875 -8.996 -8.788 1.00 82.25 97 ASN A C 1
ATOM 692 O O . ASN A 1 97 ? 1.198 -9.188 -7.776 1.00 82.25 97 ASN A O 1
ATOM 696 N N . LEU A 1 98 ? 1.955 -7.807 -9.390 1.00 82.88 98 LEU A N 1
ATOM 697 C CA . LEU A 1 98 ? 1.169 -6.652 -8.967 1.00 82.88 98 LEU A CA 1
ATOM 698 C C . LEU A 1 98 ? -0.330 -6.921 -9.151 1.00 82.88 98 LEU A C 1
ATOM 700 O O . LEU A 1 98 ? -1.098 -6.759 -8.207 1.00 82.88 98 LEU A O 1
ATOM 704 N N . GLU A 1 99 ? -0.731 -7.407 -10.325 1.00 82.19 99 GLU A N 1
ATOM 705 C CA . GLU A 1 99 ? -2.113 -7.758 -10.653 1.00 82.19 99 GLU A CA 1
ATOM 706 C C . GLU A 1 99 ? -2.687 -8.765 -9.655 1.00 82.19 99 GLU A C 1
ATOM 708 O O . GLU A 1 99 ? -3.709 -8.483 -9.034 1.00 82.19 99 GLU A O 1
ATOM 713 N N . LYS A 1 100 ? -1.994 -9.886 -9.407 1.00 82.44 100 LYS A N 1
ATOM 714 C CA . LYS A 1 100 ? -2.422 -10.898 -8.424 1.00 82.44 100 LYS A CA 1
ATOM 715 C C . LYS A 1 100 ? -2.653 -10.313 -7.034 1.00 82.44 100 LYS A C 1
ATOM 717 O O . LYS A 1 100 ? -3.553 -10.754 -6.323 1.00 82.44 100 LYS A O 1
ATOM 722 N N . ARG A 1 101 ? -1.836 -9.342 -6.623 1.00 79.06 101 ARG A N 1
ATOM 723 C CA . ARG A 1 101 ? -1.970 -8.693 -5.314 1.00 79.06 101 ARG A CA 1
ATOM 724 C C . ARG A 1 101 ? -3.110 -7.680 -5.274 1.00 79.06 101 ARG A C 1
ATOM 726 O O . ARG A 1 101 ? -3.729 -7.541 -4.225 1.00 79.06 101 ARG A O 1
ATOM 733 N N . MET A 1 102 ? -3.420 -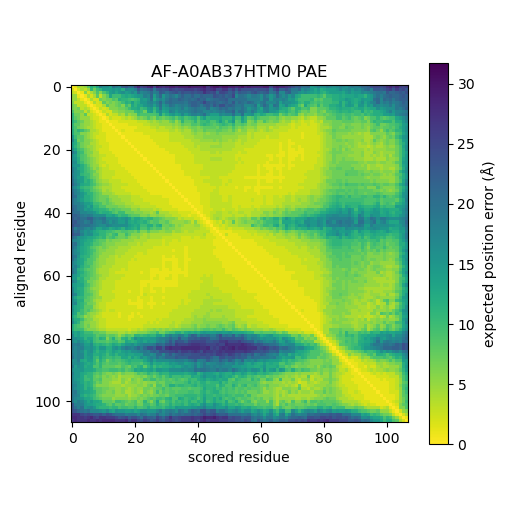7.025 -6.392 1.00 78.31 102 MET A N 1
ATOM 734 C CA . MET A 1 102 ? -4.571 -6.123 -6.499 1.00 78.31 102 MET A CA 1
ATOM 735 C C . MET A 1 102 ? -5.902 -6.878 -6.585 1.00 78.31 102 MET A C 1
ATOM 737 O O . MET A 1 102 ? -6.891 -6.433 -6.013 1.00 78.31 102 MET A O 1
ATOM 741 N N . THR A 1 103 ? -5.937 -8.026 -7.265 1.00 81.12 103 THR A N 1
ATOM 742 C CA . THR A 1 103 ? -7.167 -8.811 -7.478 1.00 81.12 103 THR A CA 1
ATOM 743 C C . THR A 1 103 ? -7.433 -9.854 -6.392 1.00 81.12 103 THR A C 1
ATOM 745 O O . THR A 1 103 ? -8.444 -10.548 -6.443 1.00 81.12 103 THR A O 1
ATOM 748 N N . GLY A 1 104 ? -6.556 -9.969 -5.389 1.00 64.50 104 GLY A N 1
ATOM 749 C CA . GLY A 1 104 ? -6.728 -10.916 -4.285 1.00 64.50 104 GLY A CA 1
ATOM 750 C C . GLY A 1 104 ? -6.430 -12.374 -4.650 1.00 64.50 104 GLY A C 1
ATOM 751 O O . GLY A 1 104 ? -6.870 -13.271 -3.938 1.00 64.50 104 GLY A O 1
ATOM 752 N N . GLY A 1 105 ? -5.669 -12.622 -5.722 1.00 55.62 105 GLY A N 1
ATOM 753 C CA . GLY A 1 105 ? -5.221 -13.959 -6.105 1.00 55.62 105 GL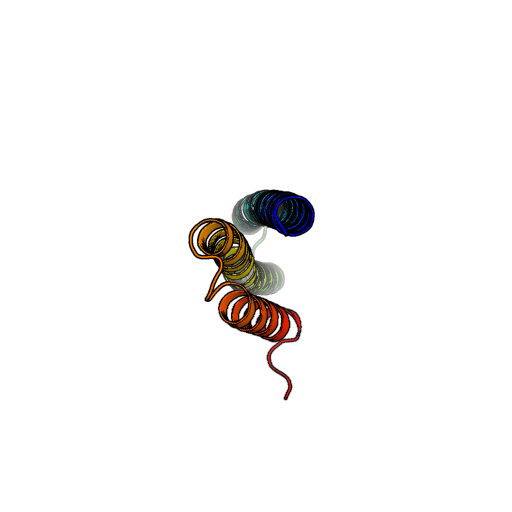Y A CA 1
ATOM 754 C C . GLY A 1 105 ? -6.357 -14.896 -6.513 1.00 55.62 105 GLY A C 1
ATOM 755 O O . GLY A 1 105 ? -6.457 -15.990 -5.970 1.00 55.62 105 GLY A O 1
ATOM 756 N N . ALA A 1 106 ? -7.192 -14.492 -7.468 1.00 44.25 106 ALA A N 1
ATOM 757 C CA . ALA A 1 106 ? -8.081 -15.416 -8.167 1.00 44.25 106 ALA A CA 1
ATOM 758 C C . ALA A 1 106 ? -7.439 -15.839 -9.500 1.00 44.25 106 ALA A C 1
ATOM 760 O O . ALA A 1 106 ? -7.350 -15.041 -10.433 1.00 44.25 106 ALA A O 1
ATOM 761 N N . VAL A 1 107 ? -6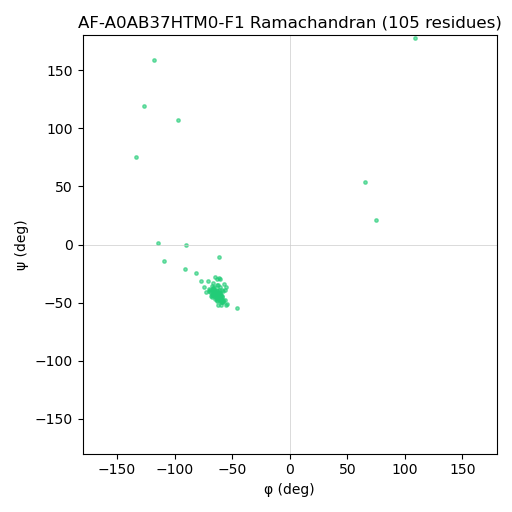.973 -17.089 -9.554 1.00 44.00 107 VAL A N 1
ATOM 762 C CA . VAL A 1 107 ? -6.888 -17.907 -10.776 1.00 44.00 107 VAL A CA 1
ATOM 763 C C . VAL A 1 107 ? -7.829 -19.085 -10.612 1.00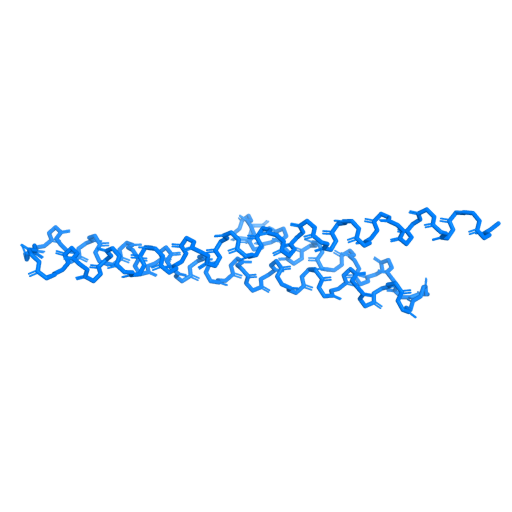 44.00 107 VAL A C 1
ATOM 765 O O . VAL A 1 107 ? -7.867 -19.631 -9.486 1.00 44.00 107 VAL A O 1
#

Nearest PDB structures (foldseek):
  7o3z-assembly1_F  TM=7.306E-01  e=7.127E+00  Synechocystis sp. PCC 6803 substr. Kazusa
  2q12-assembly1_A-2  TM=4.411E-01  e=1.971E+00  Homo sapiens
  2elb-assembly1_A-2  TM=4.400E-01  e=5.389E+00  Homo sapiens

Solvent-accessible surface area (backbone atoms only — not comparable to full-atom values): 5728 Å² total; per-residue (Å²): 112,72,67,60,55,53,53,50,44,56,50,34,52,54,53,19,54,52,31,45,49,53,27,52,51,51,54,51,50,45,53,50,50,53,53,49,46,54,56,47,57,76,81,38,82,57,72,69,41,54,53,51,44,53,52,50,51,52,49,44,54,54,50,50,57,51,34,57,38,31,48,54,37,20,50,47,36,54,56,25,68,79,40,80,89,56,26,68,64,50,46,53,53,40,49,53,53,42,48,36,65,74,67,70,63,80,130

Radius of gyration: 18.76 Å; Cα contacts (8 Å, |Δi|>4): 71; chains: 1; bounding box: 38×27×58 Å

Sequence (107 aa):
MAGTVRIVQGGLKAGSDATLEAYNEVSGHIKGVDASKEAARAGWQGQGSDAMYAAAMLWIEKATALNNSLLGFSDALKGSEANSGQAEVTHSAAFLNLEKRMTGGAV

Foldseek 3Di:
DVVVLVVLLVVLLVLLVVLVVVLVVLVVVLVVLVVVLVVLPVPDDDDVNVVSNVVSVVVSVLSVVLSVLSNLLSVLSVVCNVPVVCNPVSNVVSVVVNVCSVVVNDD

Secondary structure (DSSP, 8-state):
-HHHHHHHHHHHHHHHHHHHHHHHHHHHHHHHHHHHHHHHHHH--SHHHHHHHHHHHHHHHHHHHHHHHHHHHHHHHHHHHH-TTTHHHHHHHHHHHHHHHHTTS--

InterPro domains:
  IPR010310 Type VII secretion system ESAT-6-like [PF06013] (20-83)
  IPR036689 ESAT-6-like superfamily [SSF140453] (11-95)

pLDDT: mean 82.13, std 14.02, range [44.0, 96.94]

Mean predicted aligned error: 7.99 Å